Protein AF-A0A6F8XJD6-F1 (afdb_monomer_lite)

Structure (mmCIF, N/CA/C/O backbone):
data_AF-A0A6F8XJD6-F1
#
_entry.id   AF-A0A6F8XJD6-F1
#
loop_
_atom_site.group_PDB
_atom_site.id
_atom_site.type_symbol
_atom_site.label_atom_id
_atom_site.label_alt_id
_atom_site.label_comp_id
_atom_site.label_asym_id
_atom_site.label_entity_id
_atom_site.label_seq_id
_atom_site.pdbx_PDB_ins_code
_atom_site.Cartn_x
_atom_site.Cartn_y
_atom_site.Cartn_z
_atom_site.occupancy
_atom_site.B_iso_or_equiv
_atom_site.auth_seq_id
_atom_site.auth_comp_id
_atom_site.auth_asym_id
_atom_site.auth_atom_id
_atom_site.pdbx_PDB_model_num
ATOM 1 N N . MET A 1 1 ? 4.415 5.929 -5.493 1.00 61.53 1 MET A N 1
ATOM 2 C CA . MET A 1 1 ? 3.284 6.299 -6.401 1.00 61.53 1 MET A CA 1
ATOM 3 C C . MET A 1 1 ? 2.888 5.067 -7.229 1.00 61.53 1 MET A C 1
ATOM 5 O O . MET A 1 1 ? 3.769 4.471 -7.836 1.00 61.53 1 MET A O 1
ATOM 9 N N . LEU A 1 2 ? 1.625 4.610 -7.207 1.00 61.19 2 LEU A N 1
ATOM 10 C CA . LEU A 1 2 ? 1.234 3.294 -7.769 1.00 61.19 2 LEU A CA 1
ATOM 11 C C . LEU A 1 2 ? 1.585 3.116 -9.256 1.00 61.19 2 LEU A C 1
ATOM 13 O O . LEU A 1 2 ? 2.022 2.044 -9.661 1.00 61.19 2 LEU A O 1
ATOM 17 N N . SER A 1 3 ? 1.449 4.175 -10.053 1.00 65.94 3 SER A N 1
ATOM 18 C CA . SER A 1 3 ? 1.759 4.165 -11.488 1.00 65.94 3 SER A CA 1
ATOM 19 C C . SER A 1 3 ? 3.245 3.941 -11.796 1.00 65.94 3 SER A C 1
ATOM 21 O O . SER A 1 3 ? 3.585 3.568 -12.912 1.00 65.94 3 SER A O 1
ATOM 23 N N . SER A 1 4 ? 4.133 4.148 -10.817 1.00 67.31 4 SER A N 1
ATOM 24 C CA . SER A 1 4 ? 5.579 3.932 -10.955 1.00 67.31 4 SER A CA 1
ATOM 25 C C . SER A 1 4 ? 5.990 2.463 -10.797 1.00 67.31 4 SER A C 1
ATOM 27 O O . SER A 1 4 ? 7.161 2.146 -10.972 1.00 67.31 4 SER A O 1
ATOM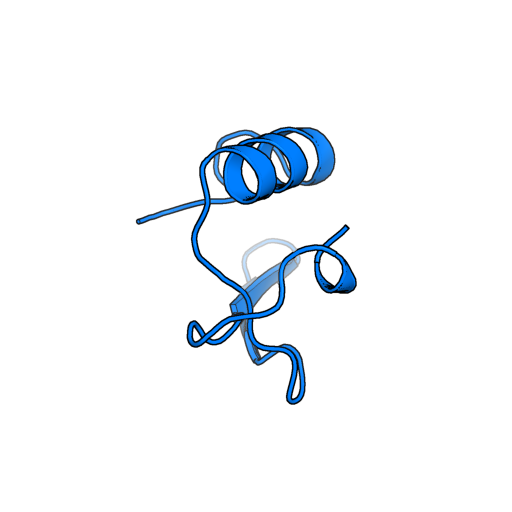 29 N N . HIS A 1 5 ? 5.051 1.568 -10.469 1.00 69.56 5 HIS A N 1
ATOM 30 C CA . HIS A 1 5 ? 5.312 0.142 -10.254 1.00 69.56 5 HIS A CA 1
ATOM 31 C C . HIS A 1 5 ? 4.314 -0.733 -11.027 1.00 69.56 5 HIS A C 1
ATOM 33 O O . HIS A 1 5 ? 3.547 -1.458 -10.393 1.00 69.56 5 HIS A O 1
ATOM 39 N N . PRO A 1 6 ? 4.271 -0.677 -12.370 1.00 74.38 6 PRO A N 1
ATOM 40 C CA . PRO A 1 6 ? 3.343 -1.489 -13.156 1.00 74.38 6 PRO A CA 1
ATOM 41 C C . PRO A 1 6 ? 3.592 -2.991 -12.939 1.00 74.38 6 PRO A C 1
ATOM 43 O O . PRO A 1 6 ? 4.737 -3.433 -12.855 1.00 74.38 6 PRO A O 1
ATOM 46 N N . GLY A 1 7 ? 2.526 -3.791 -12.860 1.00 78.81 7 GLY A N 1
ATOM 47 C CA . GLY A 1 7 ? 2.647 -5.244 -12.708 1.00 78.81 7 GLY A CA 1
ATOM 48 C C . GLY A 1 7 ? 1.334 -6.004 -12.861 1.00 78.81 7 GLY A C 1
ATOM 49 O O . GLY A 1 7 ? 0.410 -5.548 -13.531 1.00 78.81 7 GLY A O 1
ATOM 50 N N . SER A 1 8 ? 1.265 -7.207 -12.296 1.00 79.25 8 SER A N 1
ATOM 51 C CA . SER A 1 8 ? 0.147 -8.138 -12.492 1.00 79.25 8 SER A CA 1
ATOM 52 C C . SER A 1 8 ? -0.870 -8.161 -11.351 1.00 79.25 8 SER A C 1
ATOM 54 O O . SER A 1 8 ? -1.959 -8.693 -11.553 1.00 79.25 8 SER A O 1
ATOM 56 N N . ALA A 1 9 ? -0.561 -7.585 -10.186 1.00 81.56 9 ALA A N 1
ATOM 57 C CA . ALA A 1 9 ? -1.450 -7.625 -9.031 1.00 81.56 9 ALA A CA 1
ATOM 58 C C . ALA A 1 9 ? -2.543 -6.554 -9.133 1.00 81.56 9 ALA A C 1
ATOM 60 O O . ALA A 1 9 ? -2.267 -5.393 -9.442 1.00 81.56 9 ALA A O 1
ATOM 61 N N . GLU A 1 10 ? -3.788 -6.947 -8.866 1.00 80.44 10 GLU A N 1
ATOM 62 C CA . GLU A 1 10 ? -4.910 -6.014 -8.762 1.00 80.44 10 GLU A CA 1
ATOM 63 C C . GLU A 1 10 ? -4.864 -5.231 -7.451 1.00 80.44 10 GLU A C 1
ATOM 65 O O . GLU A 1 10 ? -4.447 -5.736 -6.409 1.00 80.44 10 GLU A O 1
ATOM 70 N N . VAL A 1 11 ? -5.327 -3.985 -7.507 1.00 81.62 11 VAL A N 1
ATOM 71 C CA . VAL A 1 11 ? -5.332 -3.088 -6.356 1.00 81.62 11 VAL A CA 1
ATOM 72 C C . VAL A 1 11 ? -6.741 -2.993 -5.788 1.00 81.62 11 VAL A C 1
ATOM 74 O O . VAL A 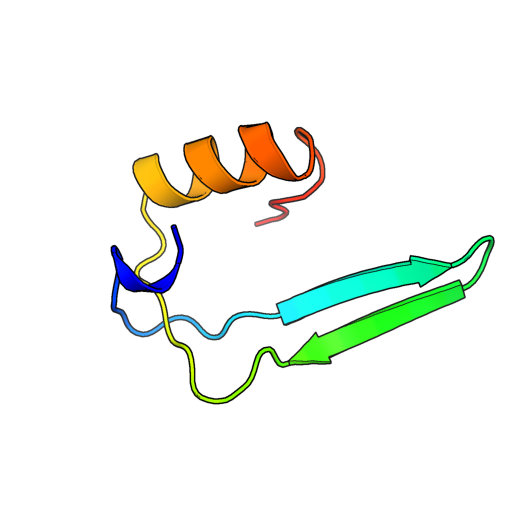1 11 ? -7.673 -2.549 -6.463 1.00 81.62 11 VAL A O 1
ATOM 77 N N . HIS A 1 12 ? -6.876 -3.357 -4.516 1.00 82.94 12 HIS A N 1
ATOM 78 C CA . HIS A 1 12 ? -8.095 -3.173 -3.739 1.00 82.94 12 HIS A CA 1
ATOM 79 C C . HIS A 1 12 ? -7.849 -2.171 -2.612 1.00 82.94 12 HIS A C 1
ATOM 81 O O . HIS A 1 12 ? -6.832 -2.227 -1.927 1.00 82.94 12 HIS A O 1
ATOM 87 N N . VAL A 1 13 ? -8.791 -1.253 -2.412 1.00 82.19 13 VAL A N 1
ATOM 88 C CA . VAL A 1 13 ? -8.759 -0.252 -1.345 1.00 82.19 13 VAL A CA 1
ATOM 89 C C . VAL A 1 13 ? -9.924 -0.498 -0.406 1.00 82.19 13 VAL A C 1
ATOM 91 O O . VAL A 1 13 ? -11.074 -0.584 -0.830 1.00 82.19 13 VAL A O 1
ATOM 94 N N . LYS A 1 14 ? -9.635 -0.581 0.891 1.00 83.88 14 LYS A N 1
ATOM 95 C CA . LYS A 1 14 ? -10.657 -0.648 1.933 1.00 83.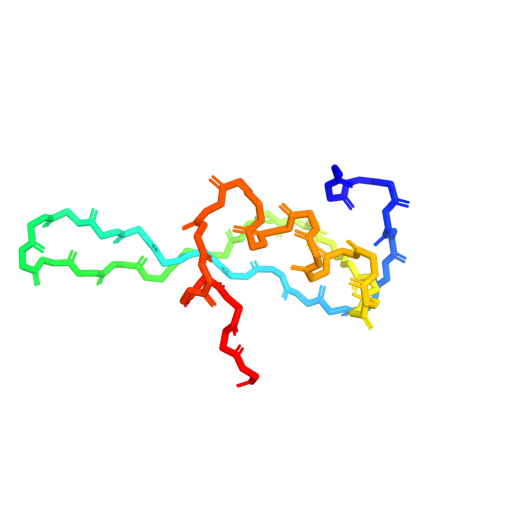88 14 LYS A CA 1
ATOM 96 C C . LYS A 1 14 ? -10.976 0.765 2.412 1.00 83.88 14 LYS A C 1
ATOM 98 O O . LYS A 1 14 ? -10.212 1.346 3.175 1.00 83.88 14 LYS A O 1
ATOM 103 N N . LEU A 1 15 ? -12.109 1.311 1.983 1.00 84.00 15 LEU A N 1
ATOM 104 C CA . LEU A 1 15 ? -12.62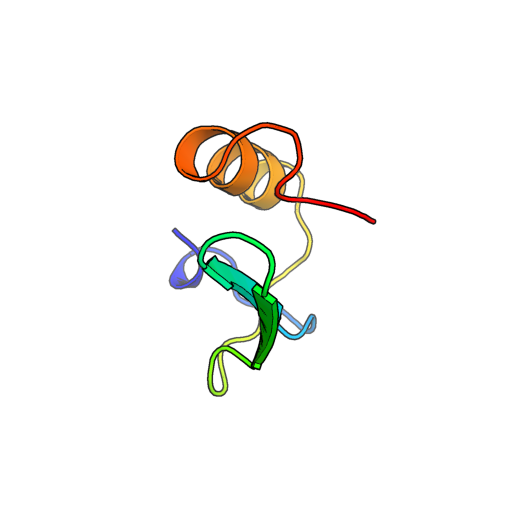1 2.578 2.493 1.00 84.00 15 LEU A CA 1
ATOM 105 C C . LEU A 1 15 ? -13.315 2.337 3.836 1.00 84.00 15 LEU A C 1
ATOM 107 O O . LEU A 1 15 ? -14.333 1.645 3.890 1.00 84.00 15 LEU A O 1
ATOM 111 N N . VAL A 1 16 ? -12.771 2.905 4.910 1.00 85.56 16 VAL A N 1
ATOM 112 C CA . VAL A 1 16 ? -13.345 2.826 6.259 1.00 85.56 16 VAL A CA 1
ATOM 113 C C . VAL A 1 16 ? -14.056 4.142 6.573 1.00 85.56 16 VAL A C 1
ATOM 115 O O . VAL A 1 16 ? -13.443 5.203 6.524 1.00 85.56 16 VAL A O 1
ATOM 118 N N . ASN A 1 17 ? -15.350 4.074 6.884 1.00 82.31 17 ASN A N 1
ATOM 119 C CA . ASN A 1 17 ? -16.176 5.205 7.299 1.00 82.31 17 ASN A CA 1
ATOM 120 C C . ASN A 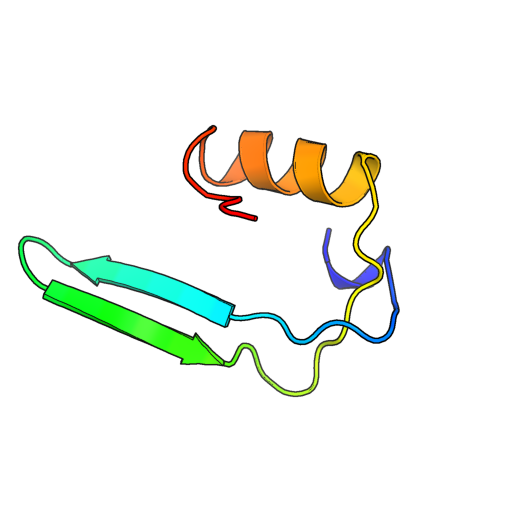1 17 ? -16.918 4.834 8.592 1.00 82.31 17 ASN A C 1
ATOM 122 O O . ASN A 1 17 ? -17.942 4.142 8.568 1.00 82.31 17 ASN A O 1
ATOM 126 N N . GLY A 1 18 ? -16.349 5.244 9.728 1.00 86.38 18 GLY A N 1
ATOM 127 C CA . GLY A 1 18 ? -16.820 4.846 11.053 1.00 86.38 18 GLY A CA 1
ATOM 128 C C . GLY A 1 18 ? -16.781 3.327 11.228 1.00 86.38 18 GLY A C 1
ATOM 129 O O . GLY A 1 18 ? -15.739 2.699 11.061 1.00 86.38 18 GLY A O 1
ATOM 130 N N . SER A 1 19 ? -17.932 2.727 11.533 1.00 89.56 19 SER A N 1
ATOM 131 C CA . SER A 1 19 ? -18.087 1.273 11.684 1.00 89.56 19 SER A CA 1
ATOM 132 C C . SER A 1 19 ? -18.192 0.511 10.357 1.00 89.56 19 SER A C 1
ATOM 134 O O . SER A 1 19 ? -18.188 -0.720 10.356 1.00 89.56 19 SER A O 1
ATOM 136 N N . ARG A 1 20 ? -18.304 1.207 9.218 1.00 86.06 20 ARG A N 1
ATOM 137 C CA . ARG A 1 20 ? -18.481 0.576 7.906 1.00 86.06 20 ARG A CA 1
ATOM 138 C C . ARG A 1 20 ? -17.155 0.500 7.168 1.00 86.06 20 ARG A C 1
ATOM 140 O O . ARG A 1 20 ? -16.418 1.477 7.095 1.00 86.06 20 ARG A O 1
ATOM 147 N N . ALA A 1 21 ? -16.894 -0.645 6.550 1.00 89.50 21 ALA A N 1
ATOM 148 C CA . ALA A 1 21 ? -15.789 -0.814 5.621 1.00 89.50 21 ALA A CA 1
ATOM 149 C C . ALA A 1 21 ? -16.310 -1.298 4.267 1.00 89.50 21 ALA A C 1
ATOM 151 O O . ALA A 1 21 ? -17.088 -2.246 4.209 1.00 89.50 21 ALA A O 1
ATOM 152 N N . THR A 1 22 ? -15.865 -0.657 3.189 1.00 88.69 22 THR A N 1
ATOM 153 C CA . THR A 1 22 ? -16.194 -1.037 1.810 1.00 88.69 22 THR A CA 1
ATOM 154 C C . THR A 1 22 ? -14.906 -1.342 1.064 1.00 88.69 22 THR A C 1
ATOM 156 O O . THR A 1 22 ? -14.013 -0.500 1.015 1.00 88.69 22 THR A O 1
ATOM 159 N N . LEU A 1 23 ? -14.795 -2.541 0.492 1.00 88.31 23 LEU A N 1
ATOM 160 C CA . LEU A 1 23 ? -13.698 -2.877 -0.412 1.00 88.31 23 LEU A CA 1
ATOM 161 C C . LEU A 1 23 ? -14.041 -2.401 -1.822 1.00 88.31 23 LEU A C 1
ATOM 163 O O . LEU A 1 23 ? -15.082 -2.750 -2.372 1.00 88.31 23 LEU A O 1
ATOM 167 N 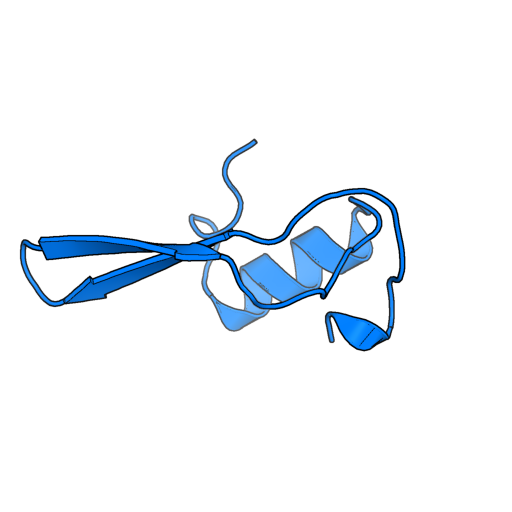N . LEU A 1 24 ? -13.155 -1.593 -2.388 1.00 85.06 24 LEU A N 1
ATOM 168 C CA . LEU A 1 24 ? -13.267 -1.009 -3.715 1.00 85.06 24 LEU A CA 1
ATOM 169 C C . LEU A 1 24 ? -12.111 -1.508 -4.574 1.00 85.06 24 LEU A C 1
ATOM 171 O O . LEU A 1 24 ? -10.962 -1.511 -4.139 1.00 85.06 24 LEU A O 1
ATOM 175 N N . ARG A 1 25 ? -12.398 -1.894 -5.814 1.00 82.75 25 ARG A N 1
ATOM 176 C CA . ARG A 1 25 ? -11.366 -2.188 -6.812 1.00 82.75 25 ARG A CA 1
ATOM 177 C C . ARG A 1 25 ? -10.901 -0.888 -7.457 1.00 82.75 25 ARG A C 1
ATOM 179 O O . ARG A 1 25 ? -11.717 -0.131 -7.983 1.00 82.75 25 ARG A O 1
ATOM 186 N N . LEU A 1 26 ? -9.598 -0.625 -7.424 1.00 77.31 26 LEU A N 1
ATOM 187 C CA . LEU A 1 26 ? -9.024 0.625 -7.911 1.00 77.31 26 LEU A CA 1
ATOM 188 C C . LEU A 1 26 ? -8.769 0.562 -9.427 1.00 77.31 26 LEU A C 1
ATOM 190 O O . LEU A 1 26 ? -7.634 0.438 -9.881 1.00 77.31 26 LEU A O 1
ATOM 194 N N . GLY A 1 27 ? -9.843 0.662 -10.216 1.00 76.50 27 GLY A N 1
ATOM 195 C CA . GLY A 1 27 ? -9.778 0.775 -11.680 1.00 76.50 27 GLY A CA 1
ATOM 196 C C . GLY A 1 27 ? -8.983 -0.351 -12.376 1.00 76.50 27 GLY A C 1
ATOM 197 O O . GLY A 1 27 ? -8.855 -1.445 -11.830 1.00 76.50 27 GLY A O 1
ATOM 198 N N . PRO A 1 28 ? -8.455 -0.115 -13.595 1.00 76.50 28 PRO A N 1
ATOM 199 C CA . PRO A 1 28 ? -7.616 -1.080 -14.317 1.00 76.50 28 PRO A CA 1
ATOM 200 C C . PRO A 1 28 ? -6.147 -1.083 -13.851 1.00 76.50 28 PRO A C 1
ATOM 202 O O . PRO A 1 28 ? -5.298 -1.704 -14.490 1.00 76.50 28 PRO A O 1
ATOM 205 N N . THR A 1 29 ? -5.822 -0.369 -12.772 1.00 77.31 29 THR A N 1
ATOM 206 C CA . THR A 1 29 ? -4.448 -0.203 -12.296 1.00 77.31 29 THR A CA 1
ATOM 207 C C . THR A 1 29 ? -3.933 -1.518 -11.732 1.00 77.31 29 THR A C 1
ATOM 209 O O . THR A 1 29 ? -4.476 -2.040 -10.756 1.00 77.31 29 THR A O 1
ATOM 212 N N . ARG A 1 30 ? -2.856 -2.039 -12.322 1.00 80.81 30 ARG A N 1
ATOM 213 C CA . ARG A 1 30 ? -2.161 -3.220 -11.813 1.00 80.81 30 ARG A CA 1
ATOM 214 C C . ARG A 1 30 ? -0.723 -2.911 -11.466 1.00 80.81 30 ARG A C 1
ATOM 216 O O . ARG A 1 30 ? -0.030 -2.216 -12.209 1.00 80.81 30 ARG A O 1
ATOM 223 N N . VAL A 1 31 ? -0.291 -3.442 -10.331 1.00 81.81 31 VAL A N 1
ATOM 224 C CA . VAL A 1 31 ? 1.000 -3.120 -9.728 1.00 81.81 31 VAL A CA 1
ATOM 225 C C . VAL A 1 31 ? 1.862 -4.360 -9.540 1.00 81.81 31 VAL A C 1
ATOM 227 O O . VAL A 1 31 ? 1.359 -5.478 -9.426 1.00 81.81 31 VAL A O 1
ATOM 230 N N . ALA A 1 32 ? 3.178 -4.178 -9.526 1.00 82.94 32 ALA A N 1
ATOM 231 C CA . ALA A 1 32 ? 4.100 -5.217 -9.095 1.00 82.94 32 ALA A CA 1
ATOM 232 C C . ALA A 1 32 ? 4.173 -5.181 -7.560 1.00 82.94 32 ALA A C 1
ATOM 234 O O . ALA A 1 32 ? 4.501 -4.125 -7.011 1.00 82.94 32 ALA A O 1
ATOM 235 N N . PRO A 1 33 ? 3.880 -6.286 -6.849 1.00 73.38 33 PRO A N 1
ATOM 236 C CA . PRO A 1 33 ? 4.038 -6.341 -5.401 1.00 73.38 33 PRO A CA 1
ATOM 237 C C . PRO A 1 33 ? 5.535 -6.299 -5.057 1.00 73.38 33 PRO A C 1
ATOM 239 O O . PRO A 1 33 ? 6.209 -7.323 -5.008 1.00 73.38 33 PRO A O 1
ATOM 242 N N . SER A 1 34 ? 6.069 -5.090 -4.873 1.00 78.50 34 SER A N 1
ATOM 243 C CA . SER A 1 34 ? 7.468 -4.834 -4.528 1.00 78.50 34 SER A CA 1
ATOM 244 C C . SER A 1 34 ? 7.594 -4.276 -3.111 1.00 78.50 34 SER A C 1
ATOM 246 O O . SER A 1 34 ? 6.679 -3.644 -2.580 1.00 78.50 34 SER A O 1
ATOM 248 N N . THR A 1 35 ? 8.758 -4.469 -2.491 1.00 79.69 35 THR A N 1
ATOM 249 C CA . THR A 1 35 ? 9.065 -3.907 -1.167 1.00 79.69 35 THR A CA 1
ATOM 250 C C . THR A 1 35 ? 9.009 -2.378 -1.160 1.00 79.69 35 THR A C 1
ATOM 252 O O . THR A 1 35 ? 8.501 -1.804 -0.199 1.00 79.69 35 THR A O 1
ATOM 255 N N . ALA A 1 36 ? 9.453 -1.726 -2.240 1.00 79.94 36 ALA A N 1
ATOM 256 C CA . ALA A 1 36 ? 9.365 -0.274 -2.411 1.00 79.94 36 ALA A CA 1
ATOM 257 C C . ALA A 1 36 ? 7.907 0.216 -2.426 1.00 79.94 36 ALA A C 1
ATOM 259 O O . ALA A 1 36 ? 7.560 1.144 -1.700 1.00 79.94 36 ALA A O 1
ATOM 260 N N . LEU A 1 37 ? 7.025 -0.462 -3.172 1.00 80.56 37 LEU A N 1
ATOM 261 C CA . LEU A 1 37 ? 5.597 -0.145 -3.186 1.00 80.56 37 LEU A CA 1
ATOM 262 C C . LEU A 1 37 ? 4.966 -0.323 -1.799 1.00 80.56 37 LEU A C 1
ATOM 264 O O . LEU A 1 37 ? 4.205 0.531 -1.355 1.00 80.56 37 LEU A O 1
ATOM 268 N N . MET A 1 38 ? 5.289 -1.413 -1.098 1.00 83.56 38 MET A N 1
ATOM 269 C CA . MET A 1 38 ? 4.769 -1.659 0.252 1.00 83.56 38 MET A CA 1
ATOM 270 C C . MET A 1 38 ? 5.249 -0.604 1.256 1.00 83.56 38 MET A C 1
ATOM 272 O O . MET A 1 38 ? 4.480 -0.209 2.130 1.00 83.56 38 MET A O 1
ATOM 276 N N . ALA A 1 39 ? 6.492 -0.129 1.136 1.00 81.75 39 ALA A N 1
ATOM 277 C CA . ALA A 1 39 ? 7.026 0.942 1.974 1.00 81.75 39 ALA A CA 1
ATOM 278 C C . ALA A 1 39 ? 6.294 2.273 1.732 1.00 81.75 39 ALA A C 1
ATOM 280 O O . ALA A 1 39 ? 5.820 2.882 2.692 1.00 81.75 39 ALA A O 1
ATOM 281 N N . ASP A 1 40 ? 6.115 2.666 0.466 1.00 79.12 40 ASP A N 1
ATOM 282 C CA . ASP A 1 40 ? 5.333 3.847 0.076 1.00 79.12 40 ASP A CA 1
ATOM 283 C C . ASP A 1 40 ? 3.895 3.777 0.622 1.00 79.12 40 ASP A C 1
ATOM 285 O O . ASP A 1 40 ? 3.387 4.743 1.194 1.00 79.12 40 ASP A O 1
ATOM 289 N N . LEU A 1 41 ? 3.230 2.624 0.474 1.00 79.12 41 LEU A N 1
ATOM 290 C CA . LEU A 1 41 ? 1.857 2.422 0.946 1.00 79.12 41 LEU A CA 1
ATOM 291 C C . LEU A 1 41 ? 1.752 2.536 2.470 1.00 79.12 41 LEU A C 1
ATOM 293 O O . LEU A 1 41 ? 0.843 3.199 2.968 1.00 79.12 41 LEU A O 1
ATOM 297 N N . LYS A 1 42 ? 2.695 1.946 3.213 1.00 78.88 42 LYS A N 1
ATOM 298 C CA . LYS A 1 42 ? 2.751 2.073 4.678 1.00 78.88 42 LYS A CA 1
ATOM 299 C C . LYS A 1 42 ? 2.980 3.515 5.121 1.00 78.88 42 LYS A C 1
ATOM 301 O O . LYS A 1 42 ? 2.386 3.932 6.110 1.00 78.88 42 LYS A O 1
ATOM 306 N N . ALA A 1 43 ? 3.822 4.267 4.413 1.00 80.88 43 ALA A N 1
ATOM 307 C CA . ALA A 1 43 ? 4.101 5.662 4.742 1.00 80.88 43 ALA A CA 1
ATOM 308 C C . ALA A 1 43 ? 2.873 6.563 4.532 1.00 80.88 43 ALA A C 1
ATOM 310 O O . ALA A 1 43 ? 2.625 7.456 5.338 1.00 80.88 43 ALA A O 1
ATOM 311 N N . LEU A 1 44 ? 2.088 6.314 3.478 1.00 78.94 44 LEU A N 1
ATOM 312 C CA . LEU A 1 44 ? 0.919 7.132 3.134 1.00 78.94 44 LEU A CA 1
ATOM 313 C C . LEU A 1 44 ? -0.350 6.756 3.910 1.00 78.94 44 LEU A C 1
ATOM 315 O O . LEU A 1 44 ? -1.142 7.632 4.244 1.00 78.94 44 LEU A O 1
ATOM 319 N N . LEU A 1 45 ? -0.570 5.464 4.159 1.00 77.88 45 LEU A N 1
ATOM 320 C CA . LEU A 1 45 ? -1.828 4.937 4.707 1.00 77.88 45 LEU A CA 1
ATOM 321 C C . LEU A 1 45 ? -1.681 4.359 6.124 1.00 77.88 45 LEU A C 1
ATOM 323 O O . LEU A 1 45 ? -2.672 3.990 6.753 1.00 77.88 45 LEU A O 1
ATOM 327 N N . GLY A 1 46 ? -0.454 4.269 6.633 1.00 75.75 46 GLY A N 1
ATOM 328 C CA . GLY A 1 46 ? -0.129 3.641 7.906 1.00 75.75 46 GLY A CA 1
ATOM 329 C C . GLY A 1 46 ? 0.218 2.148 7.784 1.00 75.75 46 GLY A C 1
ATOM 330 O O . GLY A 1 46 ? -0.065 1.491 6.779 1.00 75.75 46 GLY A O 1
ATOM 331 N N . PRO A 1 47 ? 0.830 1.567 8.831 1.00 73.62 47 PRO A N 1
ATOM 332 C CA . PRO A 1 47 ? 1.410 0.223 8.790 1.00 73.62 47 PRO A CA 1
ATOM 333 C C . PRO A 1 47 ? 0.389 -0.906 8.573 1.00 73.62 47 PRO A C 1
ATOM 335 O O . PRO A 1 47 ? 0.771 -1.972 8.098 1.00 73.62 47 PRO A O 1
ATOM 338 N N . ALA A 1 48 ? -0.893 -0.675 8.876 1.00 68.88 48 ALA A N 1
ATOM 339 C CA . ALA A 1 48 ? -1.975 -1.650 8.704 1.00 68.88 48 ALA A CA 1
ATOM 340 C C . ALA A 1 48 ? -2.558 -1.698 7.276 1.00 68.88 48 ALA A C 1
ATOM 342 O O . ALA A 1 48 ? -3.423 -2.524 6.995 1.00 68.88 48 ALA A O 1
ATOM 343 N N . ALA A 1 49 ? -2.119 -0.810 6.379 1.00 66.19 49 ALA A N 1
ATOM 344 C CA . ALA A 1 49 ? -2.700 -0.664 5.045 1.00 66.19 49 ALA A CA 1
ATOM 345 C C . ALA A 1 49 ? -2.276 -1.748 4.043 1.00 66.19 49 ALA A C 1
ATOM 347 O O . ALA A 1 49 ? -2.905 -1.896 2.998 1.00 66.19 49 ALA A O 1
ATOM 348 N N . VAL A 1 50 ? -1.224 -2.505 4.357 1.00 63.25 50 VAL A N 1
ATOM 349 C CA . VAL A 1 50 ? -0.750 -3.630 3.546 1.00 63.25 50 VAL A CA 1
ATOM 350 C C . VAL A 1 50 ? -0.883 -4.909 4.366 1.00 63.25 50 VAL A C 1
ATOM 352 O O . VAL A 1 50 ? -0.015 -5.263 5.160 1.00 63.25 50 VAL A O 1
ATOM 355 N N . ALA A 1 51 ? -2.029 -5.567 4.221 1.00 58.59 51 ALA A N 1
ATOM 356 C CA . ALA A 1 51 ? -2.223 -6.936 4.682 1.00 58.59 51 ALA A CA 1
ATOM 357 C C . ALA A 1 51 ? -1.899 -7.872 3.510 1.00 58.59 51 ALA A C 1
ATOM 359 O O . ALA A 1 51 ? -2.293 -7.575 2.381 1.00 58.59 51 ALA A O 1
ATOM 360 N N . GLY A 1 52 ? -1.113 -8.917 3.789 1.00 54.09 52 GLY A N 1
ATOM 361 C CA . GLY A 1 52 ? -0.672 -9.908 2.801 1.00 54.09 52 GLY A CA 1
ATOM 362 C C . GLY A 1 52 ? -1.823 -10.674 2.171 1.00 54.09 52 GLY A C 1
ATOM 363 O O . GLY A 1 52 ? -2.807 -10.945 2.896 1.00 54.09 52 GLY A O 1
#

Organism: NCBI:txid1076124

Foldseek 3Di:
DQVVFADDAWDWFWDDDPPDTDIDTDPPRHGDPDPVVLVVQCVVPNNPRDDD

pLDDT: mean 77.78, std 8.05, range [54.09, 89.56]

Secondary structure (DSSP, 8-state):
-GGGSEEEEEEEEEEEETTEEEEEEEEEEEE---HHHHHHHHHHH-GGG---

Radius of gyration: 11.42 Å; chains: 1; bounding box: 28×17×26 Å

Sequence (52 aa):
MLSSHPGSAEVHVKLVNGSRATLLRLGPTRVAPSTALMADLKALLGPAAVAG